Protein AF-A0A1H4D0Q1-F1 (afdb_monomer_lite)

Foldseek 3Di:
DQDPAAFLLVQFPQADPPDPQAGGPQDSDDDVCRRSNVDNQQDDDPRRVPDGGDGDPVCVVVLVVSQVVCVVVVHDRHDDDD

Radius of gyration: 12.27 Å; chains: 1; bounding box: 30×32×28 Å

Structure (mmCIF, N/CA/C/O backbone):
data_AF-A0A1H4D0Q1-F1
#
_entry.id   AF-A0A1H4D0Q1-F1
#
loop_
_atom_site.group_PDB
_atom_site.id
_atom_site.type_symbol
_atom_site.label_atom_id
_atom_site.label_alt_id
_atom_site.label_comp_id
_atom_site.label_asym_id
_atom_site.label_entity_id
_atom_site.label_seq_id
_atom_site.pdbx_PDB_ins_code
_atom_site.Cartn_x
_atom_site.Cartn_y
_atom_site.Cartn_z
_atom_site.occupancy
_atom_site.B_iso_or_equiv
_atom_site.auth_seq_id
_atom_site.auth_comp_id
_atom_site.auth_asym_id
_atom_site.auth_atom_id
_atom_site.pdbx_PDB_model_num
ATOM 1 N N . MET A 1 1 ? -17.834 4.762 5.746 1.00 46.03 1 MET A N 1
ATOM 2 C CA . MET A 1 1 ? -16.996 5.919 5.381 1.00 46.03 1 MET A CA 1
ATOM 3 C C . MET A 1 1 ? -15.828 5.356 4.607 1.00 46.03 1 MET A C 1
ATOM 5 O O . MET A 1 1 ? -14.951 4.771 5.224 1.00 46.03 1 MET A O 1
ATOM 9 N N . SER A 1 2 ? -15.905 5.405 3.279 1.00 51.38 2 SER A N 1
ATOM 10 C CA . SER A 1 2 ? -14.797 5.034 2.402 1.00 51.38 2 SER A CA 1
ATOM 11 C C . SER A 1 2 ? -13.635 5.982 2.674 1.00 51.38 2 SER A C 1
ATOM 13 O O . SER A 1 2 ? -13.819 7.199 2.747 1.00 51.38 2 SER A O 1
ATOM 1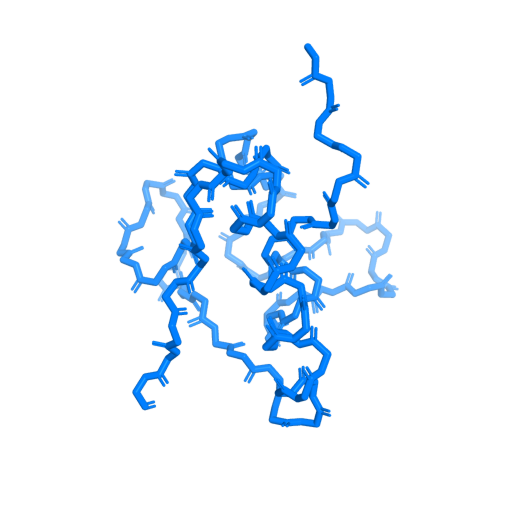5 N N . CYS A 1 3 ? -12.459 5.424 2.905 1.00 56.72 3 CYS A N 1
ATOM 16 C CA . CYS A 1 3 ? -11.239 6.187 3.096 1.00 56.72 3 CYS A CA 1
ATOM 17 C C . CYS A 1 3 ? -10.949 6.928 1.783 1.00 56.72 3 CYS A C 1
ATOM 19 O O . CYS A 1 3 ? -10.950 6.312 0.726 1.00 56.72 3 CYS A O 1
ATOM 21 N N . ILE A 1 4 ? -10.765 8.251 1.832 1.00 76.88 4 ILE A N 1
ATOM 22 C CA . ILE A 1 4 ? -10.450 9.063 0.637 1.00 76.88 4 ILE A CA 1
ATOM 23 C C . ILE A 1 4 ? -9.002 8.812 0.173 1.00 76.88 4 ILE A C 1
ATOM 25 O O . ILE A 1 4 ? -8.648 9.096 -0.965 1.00 76.88 4 ILE A O 1
ATOM 29 N N . LEU A 1 5 ? -8.163 8.278 1.063 1.00 86.31 5 LEU A N 1
ATOM 30 C CA . LEU A 1 5 ? -6.745 8.045 0.821 1.00 86.31 5 LEU A CA 1
ATOM 31 C C . LEU A 1 5 ? -6.500 6.683 0.163 1.00 86.31 5 LEU A C 1
ATOM 33 O O . LEU A 1 5 ? -7.208 5.729 0.496 1.00 86.31 5 LEU A O 1
ATOM 37 N N . PRO A 1 6 ? -5.480 6.579 -0.709 1.00 90.12 6 PRO A N 1
ATOM 38 C CA . PRO A 1 6 ? -5.157 5.331 -1.379 1.00 90.12 6 PRO A CA 1
ATOM 39 C C . PRO A 1 6 ? -4.826 4.218 -0.366 1.00 90.12 6 PRO A C 1
ATOM 41 O O . PRO A 1 6 ? -4.193 4.482 0.669 1.00 90.12 6 PRO A O 1
ATOM 44 N N . PRO A 1 7 ? -5.258 2.973 -0.638 1.00 92.75 7 PRO A N 1
ATOM 45 C CA . PRO A 1 7 ? -4.880 1.817 0.164 1.00 92.75 7 PRO A CA 1
ATOM 46 C C . PRO A 1 7 ? -3.386 1.520 0.026 1.00 92.75 7 PRO A C 1
ATOM 48 O O . PRO A 1 7 ? -2.751 1.897 -0.952 1.00 92.75 7 PRO A O 1
ATOM 51 N N . VAL A 1 8 ? -2.823 0.781 0.985 1.00 94.69 8 VAL A N 1
ATOM 52 C CA . VAL A 1 8 ? -1.394 0.416 0.971 1.00 94.69 8 VAL A CA 1
ATOM 53 C C . VAL A 1 8 ? -1.009 -0.397 -0.276 1.00 94.69 8 VAL A C 1
ATOM 55 O O . VAL A 1 8 ? 0.138 -0.361 -0.710 1.00 94.69 8 VAL A O 1
ATOM 58 N N . CYS A 1 9 ? -1.963 -1.131 -0.862 1.00 94.62 9 CYS A N 1
ATOM 59 C CA . CYS A 1 9 ? -1.697 -2.080 -1.936 1.00 94.62 9 CYS A CA 1
ATOM 60 C C . CYS A 1 9 ? -1.180 -1.420 -3.216 1.00 94.62 9 CYS A C 1
ATOM 62 O O . CYS A 1 9 ? -0.347 -2.036 -3.861 1.00 94.62 9 CYS A O 1
ATOM 64 N N . VAL A 1 10 ? -1.565 -0.178 -3.534 1.00 93.75 10 VAL A N 1
ATOM 65 C CA . VAL A 1 10 ? -1.089 0.500 -4.761 1.00 93.75 10 VAL A CA 1
ATOM 66 C C . VAL A 1 10 ? 0.423 0.748 -4.754 1.00 93.75 10 VAL A C 1
ATOM 68 O O . VAL A 1 10 ? 1.037 0.879 -5.798 1.00 93.75 10 VAL A O 1
ATOM 71 N N . PHE A 1 11 ? 1.046 0.742 -3.574 1.00 95.44 11 PHE A N 1
ATOM 72 C CA . PHE A 1 11 ? 2.492 0.909 -3.410 1.00 95.44 11 PHE A CA 1
ATOM 73 C C . PHE A 1 11 ? 3.241 -0.429 -3.333 1.00 95.44 11 PHE A C 1
ATOM 75 O O . PHE A 1 11 ? 4.442 -0.460 -3.063 1.00 95.44 11 PHE A O 1
ATOM 82 N N . CYS A 1 12 ? 2.540 -1.556 -3.477 1.00 96.00 12 CYS A N 1
ATOM 83 C CA . CYS A 1 12 ? 3.094 -2.886 -3.264 1.00 96.00 12 CYS A CA 1
ATOM 84 C C . CYS A 1 12 ? 3.639 -3.487 -4.565 1.00 96.00 12 CYS A C 1
ATOM 86 O O . CYS A 1 12 ? 2.931 -3.553 -5.562 1.00 96.00 12 CYS A O 1
ATOM 88 N N . GLN A 1 13 ? 4.834 -4.082 -4.523 1.00 95.62 13 GLN A N 1
ATOM 89 C CA . GLN A 1 13 ? 5.442 -4.826 -5.641 1.00 95.62 13 GLN A CA 1
ATOM 90 C C . GLN A 1 13 ? 4.592 -6.010 -6.139 1.00 95.62 13 GLN A C 1
ATOM 92 O O . GLN A 1 13 ? 4.843 -6.552 -7.212 1.00 95.62 13 GLN A O 1
ATOM 97 N N . HIS A 1 14 ? 3.626 -6.461 -5.336 1.00 95.38 14 HIS A N 1
ATOM 98 C CA . HIS A 1 14 ? 2.740 -7.585 -5.644 1.00 95.38 14 HIS A CA 1
ATOM 99 C C . HIS A 1 14 ? 1.365 -7.153 -6.170 1.00 95.38 14 HIS A C 1
ATOM 101 O O . HIS A 1 14 ? 0.510 -8.015 -6.397 1.00 95.38 14 HIS A O 1
ATOM 107 N N . PHE A 1 15 ? 1.129 -5.847 -6.298 1.00 94.75 15 PHE A N 1
ATOM 108 C CA . PHE A 1 15 ? -0.075 -5.294 -6.903 1.00 94.75 15 PHE A CA 1
ATOM 109 C C . PHE A 1 15 ? 0.023 -5.381 -8.425 1.00 94.75 15 PHE A C 1
ATOM 111 O O . PHE A 1 15 ? 1.100 -5.222 -8.997 1.00 94.75 15 PHE A O 1
ATOM 118 N N . LEU A 1 16 ? -1.091 -5.713 -9.067 1.00 91.25 16 LEU A N 1
ATOM 119 C CA . LEU A 1 16 ? -1.165 -5.982 -10.497 1.00 91.25 16 LEU A CA 1
ATOM 120 C C . LEU A 1 16 ? -2.119 -4.959 -11.122 1.00 91.25 16 LEU A C 1
ATOM 122 O O . LEU A 1 16 ? -3.298 -5.240 -11.301 1.00 91.25 16 LEU A O 1
ATOM 126 N N . GLU A 1 17 ? -1.615 -3.757 -11.411 1.00 78.75 17 GLU A N 1
ATOM 127 C CA . GLU A 1 17 ? -2.435 -2.644 -11.926 1.00 78.75 17 GLU A CA 1
ATOM 128 C C . GLU A 1 17 ? -3.089 -2.941 -13.283 1.00 78.75 17 GLU A C 1
ATOM 130 O O . GLU A 1 17 ? -4.190 -2.468 -13.557 1.00 78.75 17 GLU A O 1
ATOM 135 N N . ASP A 1 18 ? -2.431 -3.757 -14.108 1.00 82.06 18 ASP A N 1
ATOM 136 C CA . ASP A 1 18 ? -2.830 -4.026 -15.493 1.00 82.06 18 ASP A CA 1
ATOM 137 C C . ASP A 1 18 ? -3.520 -5.392 -15.695 1.00 82.06 18 ASP A C 1
ATOM 139 O O . ASP A 1 18 ? -3.748 -5.803 -16.836 1.00 82.06 18 ASP A O 1
ATOM 143 N N . ASP A 1 19 ? -3.838 -6.126 -14.623 1.00 82.12 19 ASP A N 1
ATOM 144 C CA . ASP A 1 19 ? -4.474 -7.447 -14.719 1.00 82.12 19 ASP A CA 1
ATOM 145 C C . ASP A 1 19 ? -5.992 -7.352 -14.441 1.00 82.12 19 ASP A C 1
ATOM 147 O O . ASP A 1 19 ? -6.403 -7.083 -13.309 1.00 82.12 19 ASP A O 1
ATOM 151 N N . PRO A 1 20 ? -6.854 -7.573 -15.456 1.00 77.56 20 PRO A N 1
ATOM 152 C CA . PRO A 1 20 ? -8.303 -7.434 -15.312 1.00 77.56 20 PRO A CA 1
ATOM 153 C C . PRO A 1 20 ? -8.954 -8.553 -14.488 1.00 77.56 20 PRO A C 1
ATOM 155 O O . PRO A 1 20 ? -10.095 -8.393 -14.054 1.00 77.56 20 PRO A O 1
ATOM 158 N N . ASP A 1 21 ? -8.266 -9.681 -14.295 1.00 81.44 21 ASP A N 1
ATOM 159 C CA . ASP A 1 21 ? -8.793 -10.852 -13.594 1.00 81.44 21 ASP A CA 1
ATOM 160 C C . ASP A 1 21 ? -8.280 -10.935 -12.148 1.00 81.44 21 ASP A C 1
ATOM 162 O O . ASP A 1 21 ? -8.826 -11.696 -11.338 1.00 81.44 21 ASP A O 1
ATOM 166 N N . ARG A 1 22 ? -7.220 -10.186 -11.804 1.00 82.81 22 ARG A N 1
ATOM 167 C CA . ARG A 1 22 ? -6.567 -10.284 -10.497 1.00 82.81 22 ARG A CA 1
ATOM 168 C C . ARG A 1 22 ? -5.768 -9.038 -10.114 1.00 82.81 22 ARG A C 1
ATOM 170 O O . ARG A 1 22 ? -4.714 -8.785 -10.665 1.00 82.81 22 ARG A O 1
ATOM 177 N N . GLU A 1 23 ? -6.152 -8.380 -9.025 1.00 87.25 23 GLU A N 1
ATOM 178 C CA . GLU A 1 23 ? -5.502 -7.137 -8.567 1.00 87.25 23 GLU A CA 1
ATOM 179 C C . GLU A 1 23 ? -4.210 -7.366 -7.749 1.00 87.25 23 GLU A C 1
ATOM 181 O O . GLU A 1 23 ? -3.433 -6.441 -7.513 1.00 87.25 23 GLU A O 1
ATOM 186 N N . CYS A 1 24 ? -3.963 -8.586 -7.251 1.00 94.06 24 CYS A N 1
ATOM 187 C CA . CYS A 1 24 ? -2.850 -8.860 -6.335 1.00 94.06 24 CYS A CA 1
ATOM 188 C C . CYS A 1 24 ? -2.345 -10.311 -6.385 1.00 94.06 24 CYS A C 1
ATOM 190 O O . CYS A 1 24 ? -3.118 -11.263 -6.481 1.00 94.06 24 CYS A O 1
ATOM 192 N N . GLN A 1 25 ? -1.038 -10.528 -6.205 1.00 95.25 25 GLN A N 1
ATOM 193 C CA . GLN A 1 25 ? -0.481 -11.883 -6.054 1.00 95.25 25 GLN A CA 1
ATOM 194 C C . GLN A 1 25 ? -0.863 -12.554 -4.722 1.00 95.25 25 GLN A C 1
ATOM 196 O O . GLN A 1 25 ? -0.961 -13.779 -4.662 1.00 95.25 25 GLN A O 1
ATOM 201 N N . ALA A 1 26 ? -1.117 -11.780 -3.665 1.00 95.88 26 ALA A N 1
ATOM 202 C CA . ALA A 1 26 ? -1.472 -12.321 -2.355 1.00 95.88 26 ALA A CA 1
ATOM 203 C C . ALA A 1 26 ? -2.915 -12.838 -2.312 1.00 95.88 26 ALA A C 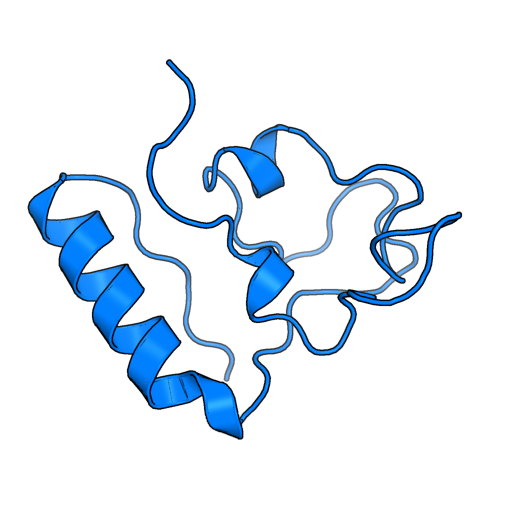1
ATOM 205 O O . ALA A 1 26 ? -3.164 -13.934 -1.818 1.00 95.88 26 ALA A O 1
ATOM 206 N N . PHE A 1 27 ? -3.857 -12.084 -2.880 1.00 93.25 27 PHE A N 1
ATOM 207 C CA . PHE A 1 27 ? -5.289 -12.357 -2.788 1.00 93.25 27 PHE A CA 1
ATOM 208 C C . PHE A 1 27 ? -5.955 -12.313 -4.160 1.00 93.25 27 PHE A C 1
ATOM 210 O O . PHE A 1 27 ? -5.542 -11.549 -5.024 1.00 93.25 27 PHE A O 1
ATOM 217 N N . VAL A 1 28 ? -7.009 -13.110 -4.345 1.00 89.06 28 VAL A N 1
ATOM 218 C CA . VAL A 1 28 ? -7.901 -12.966 -5.510 1.00 89.06 28 VAL A CA 1
ATOM 219 C C . VAL A 1 28 ? -8.727 -11.683 -5.381 1.00 89.06 28 VAL A C 1
ATOM 221 O O . VAL A 1 28 ? -8.841 -10.933 -6.337 1.00 89.06 28 VAL A O 1
ATOM 224 N N . GLU A 1 29 ? -9.238 -11.413 -4.177 1.00 89.94 29 GLU A N 1
ATOM 225 C CA . GLU A 1 29 ? -9.918 -10.173 -3.799 1.00 89.94 29 GLU A CA 1
ATOM 226 C C . GLU A 1 29 ? -9.241 -9.634 -2.533 1.00 89.94 29 GLU A C 1
ATOM 228 O O . GLU A 1 29 ? -9.129 -10.353 -1.533 1.00 89.94 29 GLU A O 1
ATOM 233 N N . ILE A 1 30 ? -8.742 -8.396 -2.573 1.00 92.62 30 ILE A N 1
ATOM 234 C CA . ILE A 1 30 ? -7.992 -7.823 -1.450 1.00 92.62 30 ILE A CA 1
ATOM 235 C C . ILE A 1 30 ? -8.948 -7.569 -0.268 1.00 92.62 30 ILE A C 1
ATOM 237 O O . ILE A 1 30 ? -9.956 -6.877 -0.426 1.00 92.62 30 ILE A O 1
ATOM 241 N N . PRO A 1 31 ? -8.639 -8.063 0.949 1.00 93.88 31 PRO A N 1
ATOM 242 C CA . PRO A 1 31 ? -9.478 -7.853 2.122 1.00 93.88 31 PRO A CA 1
ATOM 243 C C . PRO A 1 31 ? -9.801 -6.378 2.393 1.00 93.88 31 PRO A C 1
ATOM 245 O O . PRO A 1 31 ? -8.911 -5.526 2.430 1.00 93.88 31 PRO A O 1
ATOM 248 N N . ALA A 1 32 ? -11.064 -6.091 2.729 1.00 93.50 32 ALA A N 1
ATOM 249 C CA . ALA A 1 32 ? -11.531 -4.735 3.033 1.00 93.50 32 ALA A CA 1
ATOM 250 C C . ALA A 1 32 ? -10.726 -4.042 4.148 1.00 93.50 32 ALA A C 1
ATOM 252 O O . ALA A 1 32 ? -10.565 -2.831 4.133 1.00 93.50 32 ALA A O 1
ATOM 253 N N . ALA A 1 33 ? -10.169 -4.788 5.107 1.00 93.00 33 ALA A N 1
ATOM 254 C CA . ALA A 1 33 ? -9.310 -4.212 6.143 1.00 93.00 33 ALA A CA 1
ATOM 255 C C . ALA A 1 33 ? -8.011 -3.600 5.579 1.00 93.00 33 ALA A C 1
ATOM 257 O O . ALA A 1 33 ? -7.525 -2.606 6.118 1.00 93.00 33 ALA A O 1
ATOM 258 N N . ILE A 1 34 ? -7.463 -4.176 4.506 1.00 93.75 34 ILE A N 1
ATOM 259 C CA . ILE A 1 34 ? -6.285 -3.660 3.797 1.00 93.75 34 ILE A CA 1
ATOM 260 C C . ILE A 1 34 ? -6.706 -2.491 2.896 1.00 93.75 34 ILE A C 1
ATOM 262 O O . ILE A 1 34 ? -6.082 -1.431 2.941 1.00 93.75 34 ILE A O 1
ATOM 266 N N . MET A 1 35 ? -7.819 -2.638 2.168 1.00 92.44 35 MET A N 1
ATOM 267 C CA . MET A 1 35 ? -8.365 -1.583 1.297 1.00 92.44 35 MET A CA 1
ATOM 268 C C . MET A 1 35 ? -8.808 -0.327 2.068 1.00 92.44 35 MET A C 1
ATOM 270 O O . MET A 1 35 ? -8.605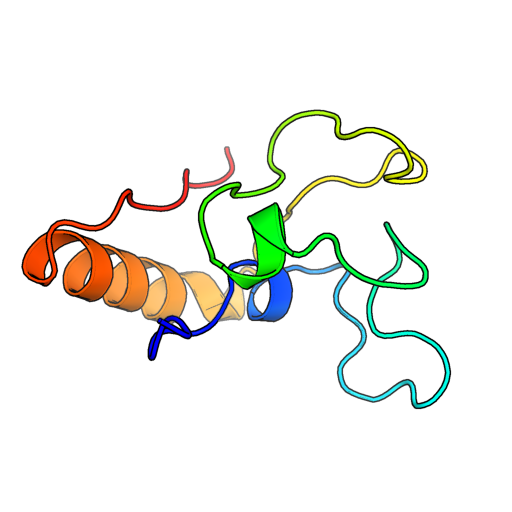 0.793 1.614 1.00 92.44 35 MET A O 1
ATOM 274 N N . ASP A 1 36 ? -9.333 -0.483 3.282 1.00 91.62 36 ASP A N 1
ATOM 275 C CA . ASP A 1 36 ? -9.670 0.627 4.183 1.00 91.62 36 ASP A CA 1
ATOM 276 C C . ASP A 1 36 ? -8.423 1.231 4.869 1.00 91.62 36 ASP A C 1
ATOM 278 O O . ASP A 1 36 ? -8.525 2.111 5.728 1.00 91.62 36 ASP A O 1
ATOM 282 N N . GLY A 1 37 ? -7.227 0.708 4.587 1.00 91.00 37 GLY A N 1
ATOM 283 C CA . GLY A 1 37 ? -5.986 1.121 5.233 1.00 91.00 37 GLY A CA 1
ATOM 284 C C . GLY A 1 37 ? -5.964 0.887 6.748 1.00 91.00 37 GLY A C 1
ATOM 285 O O . GLY A 1 37 ? -5.304 1.639 7.463 1.00 91.00 37 GLY A O 1
ATOM 286 N N . LYS A 1 38 ? -6.696 -0.111 7.259 1.00 91.31 38 LYS A N 1
ATOM 287 C CA . LYS A 1 38 ? -6.651 -0.547 8.672 1.00 91.31 38 LYS A CA 1
ATOM 288 C C . LYS A 1 38 ? -5.564 -1.598 8.918 1.00 91.31 38 LYS A C 1
ATOM 290 O O . LYS A 1 38 ? -5.224 -1.867 10.066 1.00 91.31 38 LYS A O 1
ATOM 295 N N . CYS A 1 39 ? -5.047 -2.195 7.848 1.00 93.12 39 CYS A N 1
ATOM 296 C CA . CYS A 1 39 ? -3.971 -3.173 7.839 1.00 93.12 39 CYS A CA 1
ATOM 297 C C . CYS A 1 39 ? -2.999 -2.813 6.710 1.00 93.12 39 CYS A C 1
ATOM 299 O O . CYS A 1 39 ? -3.428 -2.531 5.596 1.00 93.12 39 CYS A O 1
ATOM 301 N N . ASP A 1 40 ? -1.702 -2.817 7.004 1.00 94.50 40 ASP A N 1
ATOM 302 C CA . ASP A 1 40 ? -0.625 -2.507 6.055 1.00 94.50 40 ASP A CA 1
ATOM 303 C C . ASP A 1 40 ? 0.004 -3.760 5.419 1.00 94.50 40 ASP A C 1
ATOM 305 O O . ASP A 1 40 ? 0.946 -3.650 4.645 1.00 94.50 40 ASP A O 1
ATOM 309 N N . HIS A 1 41 ? -0.515 -4.949 5.750 1.00 95.44 41 HIS A N 1
ATOM 310 C CA . HIS A 1 41 ? -0.111 -6.259 5.220 1.00 95.44 41 HIS A CA 1
ATOM 311 C C . HIS A 1 41 ? 1.398 -6.572 5.307 1.00 95.44 41 HIS A C 1
ATOM 313 O O . HIS A 1 41 ? 1.909 -7.397 4.555 1.00 95.44 41 HIS A O 1
ATOM 319 N N . THR A 1 42 ? 2.138 -5.976 6.248 1.00 95.50 42 THR A N 1
ATOM 320 C CA . THR A 1 42 ? 3.554 -6.346 6.479 1.00 95.50 42 THR A CA 1
ATOM 321 C C . THR A 1 42 ? 3.703 -7.638 7.297 1.00 95.50 42 THR A C 1
ATOM 323 O O . THR A 1 42 ? 4.754 -8.281 7.291 1.00 95.50 42 THR A O 1
ATOM 326 N N . GLU A 1 43 ? 2.629 -8.068 7.961 1.00 94.38 43 GLU A N 1
ATOM 327 C CA . GLU A 1 43 ? 2.522 -9.331 8.697 1.00 94.38 43 GLU A CA 1
ATOM 328 C C . GLU A 1 43 ? 1.711 -10.374 7.913 1.00 94.38 43 GLU A C 1
ATOM 330 O O . GLU A 1 43 ? 0.8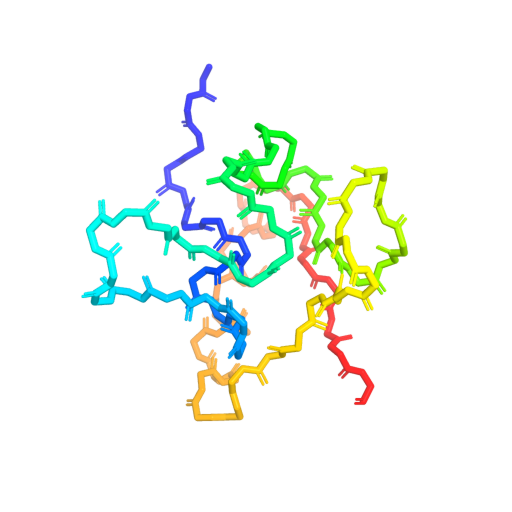85 -9.992 7.079 1.00 94.38 43 GLU A O 1
ATOM 335 N N . PRO A 1 44 ? 1.905 -11.684 8.187 1.00 95.38 44 PRO A N 1
ATOM 336 C CA . PRO A 1 44 ? 1.071 -12.733 7.609 1.00 95.38 44 PRO A CA 1
ATOM 337 C C . PRO A 1 44 ? -0.416 -12.458 7.823 1.00 95.38 44 PRO A C 1
ATOM 339 O O . PRO A 1 44 ? -0.847 -12.177 8.944 1.00 95.38 44 PRO A O 1
ATOM 342 N N . TYR A 1 45 ? -1.203 -12.608 6.765 1.00 95.44 45 TYR A N 1
ATOM 343 C CA . TYR A 1 45 ? -2.645 -12.404 6.794 1.00 95.44 45 TYR A CA 1
ATOM 344 C C . TYR A 1 45 ? -3.365 -13.650 6.256 1.00 95.44 45 TYR A C 1
ATOM 346 O O . TYR A 1 45 ? -2.900 -14.256 5.289 1.00 95.44 45 TYR A O 1
ATOM 354 N N . PRO A 1 46 ? -4.495 -14.081 6.851 1.00 95.19 46 PRO A N 1
ATOM 355 C CA . PRO A 1 46 ? -5.213 -15.262 6.380 1.00 95.19 46 PRO A CA 1
ATOM 356 C C . PRO A 1 46 ? -5.526 -15.206 4.879 1.00 95.19 46 PRO A C 1
ATOM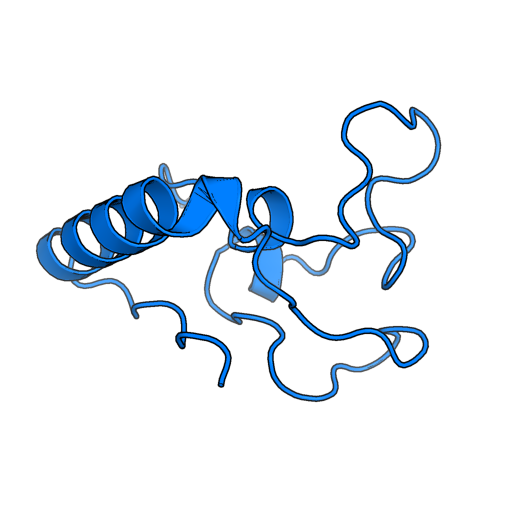 358 O O . PRO A 1 46 ? -6.246 -14.320 4.425 1.00 95.19 46 PRO A O 1
ATOM 361 N N . GLY A 1 47 ? -5.004 -16.176 4.124 1.00 92.94 47 GLY A N 1
ATOM 362 C CA . GLY A 1 47 ? -5.237 -16.296 2.682 1.00 92.94 47 GLY A CA 1
ATOM 363 C C . GLY A 1 47 ? -4.275 -15.509 1.785 1.00 92.94 47 GLY A C 1
ATOM 364 O O . GLY A 1 47 ? -4.507 -15.479 0.583 1.00 92.94 47 GLY A O 1
ATOM 365 N N . ASP A 1 48 ? -3.198 -14.926 2.323 1.00 95.50 48 ASP A N 1
ATOM 366 C CA . ASP A 1 48 ? -2.232 -14.095 1.578 1.00 95.50 48 ASP A CA 1
ATOM 367 C C . ASP A 1 48 ? -1.278 -14.855 0.637 1.00 95.50 48 ASP A C 1
ATOM 369 O O . ASP A 1 48 ? -0.357 -14.268 0.066 1.00 95.50 48 ASP A O 1
ATOM 373 N N . ASN A 1 49 ? -1.459 -16.170 0.493 1.00 94.69 49 ASN A N 1
ATOM 374 C CA . ASN A 1 49 ? -0.612 -17.054 -0.311 1.00 94.69 49 ASN A CA 1
ATOM 375 C C . ASN A 1 49 ? 0.900 -16.922 -0.018 1.00 94.69 49 ASN A C 1
ATOM 377 O O . ASN A 1 49 ? 1.730 -17.223 -0.874 1.00 94.69 49 ASN A O 1
ATOM 381 N N . GLY A 1 50 ? 1.270 -16.496 1.197 1.00 95.62 50 GLY A N 1
ATOM 382 C CA . GLY A 1 50 ? 2.659 -16.301 1.616 1.00 95.62 50 GLY A CA 1
ATOM 383 C C . GLY A 1 50 ? 3.291 -14.981 1.162 1.00 95.62 50 GLY A C 1
ATOM 384 O O . GLY A 1 50 ? 4.465 -14.746 1.461 1.00 95.62 50 GLY A O 1
ATOM 385 N N . TYR A 1 51 ? 2.542 -14.117 0.478 1.00 96.12 51 TYR A N 1
ATOM 386 C CA . TYR A 1 51 ? 2.983 -12.782 0.088 1.00 96.12 51 TYR A CA 1
ATOM 387 C C . TYR A 1 51 ? 2.649 -11.763 1.174 1.00 96.12 51 TYR A C 1
ATOM 389 O O . TYR A 1 51 ? 1.617 -11.840 1.834 1.00 96.12 51 TYR A O 1
ATOM 397 N N . ARG A 1 52 ? 3.532 -10.783 1.345 1.00 95.31 52 ARG A N 1
ATOM 398 C CA . ARG A 1 52 ? 3.378 -9.666 2.285 1.00 95.31 52 ARG A CA 1
ATOM 399 C C . ARG A 1 52 ? 3.719 -8.377 1.567 1.00 95.31 52 ARG A C 1
ATOM 401 O O . ARG A 1 52 ? 4.388 -8.415 0.533 1.00 95.31 52 ARG A O 1
ATOM 408 N N . PHE A 1 53 ? 3.297 -7.255 2.127 1.00 96.31 53 PHE A N 1
ATOM 409 C CA . PHE A 1 53 ? 3.612 -5.943 1.593 1.00 96.31 53 PHE A CA 1
ATOM 410 C C . PHE A 1 53 ? 5.121 -5.767 1.387 1.00 96.31 53 PHE A C 1
ATOM 412 O O . PHE A 1 53 ? 5.926 -6.001 2.291 1.00 96.31 53 PHE A O 1
ATOM 419 N N . ARG A 1 54 ? 5.483 -5.331 0.180 1.00 95.44 54 ARG A N 1
ATOM 420 C CA . ARG A 1 54 ? 6.819 -4.854 -0.174 1.00 95.44 54 ARG A CA 1
ATOM 421 C C . ARG A 1 54 ? 6.657 -3.585 -0.979 1.00 95.44 54 ARG A C 1
ATOM 423 O O . ARG A 1 54 ? 6.037 -3.628 -2.035 1.00 95.44 54 ARG A O 1
ATOM 430 N N . LEU A 1 55 ? 7.215 -2.489 -0.489 1.00 96.12 55 LEU A N 1
ATOM 431 C CA . LEU A 1 55 ? 7.143 -1.201 -1.166 1.00 96.12 55 LEU A CA 1
ATOM 432 C C . LEU A 1 55 ? 7.900 -1.245 -2.498 1.00 96.12 55 LEU A C 1
ATOM 434 O O . LEU A 1 55 ? 9.012 -1.776 -2.568 1.00 96.12 55 LEU A O 1
ATOM 438 N N . VAL A 1 56 ? 7.306 -0.690 -3.550 1.00 94.88 56 VAL A N 1
ATOM 439 C CA . VAL A 1 56 ? 8.013 -0.379 -4.798 1.00 94.88 56 VAL A CA 1
ATOM 440 C C . VAL A 1 56 ? 9.047 0.716 -4.488 1.00 94.88 56 VAL A C 1
ATOM 442 O O . VAL A 1 56 ? 8.647 1.779 -4.016 1.00 94.88 56 VAL A O 1
ATOM 445 N N . PRO A 1 57 ? 10.364 0.485 -4.668 1.00 93.94 57 PRO A N 1
ATOM 446 C CA . PRO A 1 57 ? 11.396 1.432 -4.234 1.00 93.94 57 PRO A CA 1
ATOM 447 C C . PRO A 1 57 ? 11.231 2.842 -4.808 1.00 93.94 57 PRO A C 1
ATOM 449 O O . PRO A 1 57 ? 11.495 3.825 -4.119 1.00 93.94 57 PRO A O 1
ATOM 452 N N . GLU A 1 58 ? 10.769 2.932 -6.051 1.00 95.38 58 GLU A N 1
ATOM 453 C CA . GLU A 1 58 ? 10.524 4.179 -6.771 1.00 95.38 58 GLU A CA 1
ATOM 454 C C . GLU A 1 58 ? 9.380 5.004 -6.156 1.00 95.38 58 GLU A C 1
ATOM 456 O O . GLU A 1 58 ? 9.363 6.223 -6.292 1.00 95.38 58 GLU A O 1
ATOM 461 N N . GLU A 1 59 ? 8.474 4.362 -5.415 1.00 95.56 59 GLU A N 1
ATOM 462 C CA . GLU A 1 59 ? 7.307 4.980 -4.777 1.00 95.56 59 GLU A CA 1
ATOM 463 C C . GLU A 1 59 ? 7.573 5.428 -3.326 1.00 95.56 59 GLU A C 1
ATOM 465 O O . GLU A 1 59 ? 6.657 5.852 -2.617 1.00 95.56 59 GLU A O 1
ATOM 470 N N . LEU A 1 60 ? 8.817 5.327 -2.835 1.00 95.50 60 LEU A N 1
ATOM 471 C CA . LEU A 1 60 ? 9.147 5.616 -1.435 1.00 95.50 60 LEU A CA 1
ATOM 472 C C . LEU A 1 60 ? 8.780 7.040 -1.009 1.00 95.50 60 LEU A C 1
ATOM 474 O O . LEU A 1 60 ? 8.213 7.224 0.068 1.00 95.50 60 LEU A O 1
ATOM 478 N N . GLU A 1 61 ? 9.091 8.041 -1.830 1.00 96.12 61 GLU A N 1
ATOM 479 C CA . GLU A 1 61 ? 8.792 9.440 -1.505 1.00 96.12 61 GLU A CA 1
ATOM 480 C C . GLU A 1 61 ? 7.277 9.663 -1.398 1.00 96.12 61 GLU A C 1
ATOM 482 O O . GLU A 1 61 ? 6.792 10.144 -0.373 1.00 96.12 61 GLU A O 1
ATOM 487 N N . THR A 1 62 ? 6.508 9.195 -2.383 1.00 95.69 62 THR A N 1
ATOM 488 C CA . THR A 1 62 ? 5.041 9.283 -2.385 1.00 95.69 62 THR A CA 1
ATOM 489 C C . THR A 1 62 ? 4.409 8.510 -1.222 1.00 95.69 62 THR A C 1
ATOM 491 O O . THR A 1 62 ? 3.450 8.977 -0.602 1.00 95.69 62 THR A O 1
ATOM 494 N N . PHE A 1 63 ? 4.964 7.353 -0.854 1.00 96.19 63 PHE A N 1
ATOM 495 C CA . PHE A 1 63 ? 4.516 6.587 0.309 1.00 96.19 63 PHE A CA 1
ATOM 496 C C . PHE A 1 63 ? 4.735 7.342 1.631 1.00 96.19 63 PHE A C 1
ATOM 498 O O . PHE A 1 63 ? 3.891 7.293 2.535 1.00 96.19 63 PHE A O 1
ATOM 505 N N . LEU A 1 64 ? 5.855 8.062 1.758 1.00 96.25 64 LEU A N 1
ATOM 506 C CA . LEU A 1 64 ? 6.136 8.905 2.920 1.00 96.25 64 LEU A CA 1
ATOM 507 C C . LEU A 1 64 ? 5.157 10.080 3.000 1.00 96.25 64 LEU A C 1
ATOM 509 O O . LEU A 1 64 ? 4.568 10.290 4.062 1.00 96.25 64 LEU A O 1
ATOM 513 N N . GLU A 1 65 ? 4.914 10.772 1.886 1.00 96.12 65 GLU A N 1
ATOM 514 C CA . GLU A 1 65 ? 3.926 11.856 1.798 1.00 96.12 65 GLU A CA 1
ATOM 515 C C . GLU A 1 65 ? 2.523 11.372 2.188 1.00 96.12 65 GLU A C 1
ATOM 517 O O . GLU A 1 65 ? 1.836 11.999 2.999 1.00 96.12 65 GLU A O 1
ATOM 522 N N . LEU A 1 66 ? 2.105 10.198 1.702 1.00 95.25 66 LEU A N 1
ATOM 523 C CA . LEU A 1 66 ? 0.835 9.594 2.100 1.00 95.25 66 LEU A CA 1
ATOM 524 C C . LEU A 1 66 ? 0.758 9.388 3.616 1.00 95.25 66 LEU A C 1
ATOM 526 O O . LEU A 1 66 ? -0.272 9.663 4.232 1.00 95.25 66 LEU A O 1
ATOM 530 N N . ASN A 1 67 ? 1.828 8.897 4.236 1.00 95.94 67 ASN A N 1
ATOM 531 C CA . ASN A 1 67 ? 1.875 8.707 5.680 1.00 95.94 67 ASN A CA 1
ATOM 532 C C . ASN A 1 67 ? 1.810 10.031 6.458 1.00 95.94 67 ASN A C 1
ATOM 534 O O . ASN A 1 67 ? 1.244 10.062 7.555 1.00 95.94 67 ASN A O 1
ATOM 538 N N . GLU A 1 68 ? 2.339 11.126 5.915 1.00 96.75 68 GLU A N 1
ATOM 539 C CA . GLU A 1 68 ? 2.164 12.465 6.487 1.00 96.75 68 GLU A CA 1
ATOM 540 C C . GLU A 1 68 ? 0.702 12.909 6.425 1.00 96.75 68 GLU A C 1
ATOM 542 O O . GLU A 1 68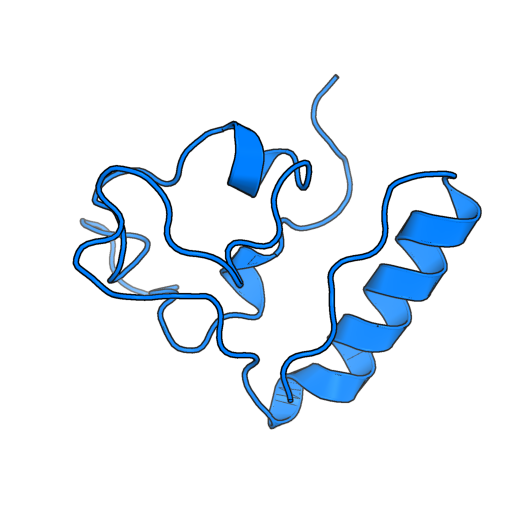 ? 0.136 13.286 7.455 1.00 96.75 68 GLU A O 1
ATOM 547 N N . VAL A 1 69 ? 0.053 12.748 5.269 1.00 95.06 69 VAL A N 1
ATOM 548 C CA . VAL A 1 69 ? -1.376 13.043 5.106 1.00 95.06 69 VAL A CA 1
ATOM 549 C C . VAL A 1 69 ? -2.205 12.192 6.070 1.00 95.06 69 VAL A C 1
ATOM 551 O O . VAL A 1 69 ? -3.003 12.717 6.844 1.00 95.06 69 VAL A O 1
ATOM 554 N N . ARG A 1 70 ? -1.988 10.872 6.128 1.00 94.19 70 ARG A N 1
ATOM 555 C CA . ARG A 1 70 ? -2.692 9.982 7.073 1.00 94.19 70 ARG A CA 1
ATOM 556 C C . ARG A 1 70 ? -2.572 10.485 8.512 1.00 94.19 70 ARG A C 1
ATOM 558 O O . ARG A 1 70 ? -3.573 10.518 9.226 1.00 94.19 70 ARG A O 1
ATOM 565 N N . ARG A 1 71 ? -1.384 10.939 8.920 1.00 95.00 71 ARG A N 1
ATOM 566 C CA . ARG A 1 71 ? -1.133 11.501 10.254 1.00 95.00 71 ARG A CA 1
ATOM 567 C C . ARG A 1 71 ? -1.906 12.795 10.501 1.00 95.00 71 ARG A C 1
ATOM 569 O O . ARG A 1 71 ? -2.491 12.938 11.574 1.00 95.00 71 ARG A O 1
ATOM 576 N N . GLU A 1 72 ? -1.948 13.706 9.531 1.00 95.75 72 GLU A N 1
ATOM 577 C CA . GLU A 1 72 ? -2.730 14.949 9.608 1.00 95.75 72 GLU A CA 1
ATOM 578 C C . GLU A 1 72 ? -4.223 14.657 9.817 1.00 95.75 72 GLU A C 1
ATOM 580 O O . GLU A 1 72 ? -4.872 15.235 10.693 1.00 95.75 72 GLU A O 1
ATOM 585 N N . PHE A 1 73 ? -4.741 13.659 9.100 1.00 92.38 73 PHE A N 1
ATOM 586 C CA . PHE A 1 73 ? -6.114 13.174 9.234 1.00 92.38 73 PHE A CA 1
ATOM 587 C C . PHE A 1 73 ? -6.339 12.255 10.451 1.00 92.38 73 PHE A C 1
ATOM 589 O O . PHE A 1 73 ? -7.440 11.729 10.625 1.00 92.38 73 PHE A O 1
ATOM 596 N N . LYS A 1 74 ? -5.337 12.079 11.327 1.00 93.38 74 LYS A N 1
ATOM 597 C CA . LYS A 1 74 ? -5.376 11.218 12.528 1.00 93.38 74 LYS A CA 1
ATOM 598 C C . LYS A 1 74 ? -5.686 9.745 12.228 1.00 93.38 74 LYS A C 1
ATOM 600 O O . LYS A 1 74 ? -6.272 9.043 13.052 1.00 93.38 74 LYS A O 1
ATOM 605 N N . LEU A 1 75 ? -5.287 9.278 11.052 1.00 91.00 75 LEU A N 1
ATOM 606 C CA . LEU A 1 75 ? -5.347 7.881 10.643 1.00 91.00 75 LEU A CA 1
ATOM 607 C C . LEU A 1 75 ? -4.031 7.167 10.999 1.00 91.00 75 LEU A C 1
ATOM 609 O O . LEU A 1 75 ? -2.974 7.804 11.022 1.00 91.00 75 LEU A O 1
ATOM 613 N N . PRO A 1 76 ? -4.056 5.844 11.248 1.00 91.31 76 PRO A N 1
ATOM 614 C CA . PRO A 1 76 ? -2.834 5.068 11.443 1.00 91.31 76 PRO A CA 1
ATOM 615 C C . PRO A 1 76 ? -1.933 5.153 10.208 1.00 91.31 76 PRO A C 1
ATOM 617 O O . PRO A 1 76 ? -2.401 4.922 9.092 1.00 91.31 76 PRO A O 1
ATOM 620 N N . THR A 1 77 ? -0.653 5.462 10.390 1.00 95.00 77 THR A N 1
ATOM 621 C CA . THR A 1 77 ? 0.342 5.402 9.311 1.00 95.00 77 THR A CA 1
ATOM 622 C C . THR A 1 77 ? 0.684 3.953 8.988 1.00 95.00 77 THR A C 1
ATOM 624 O O . THR A 1 77 ? 0.688 3.103 9.878 1.00 95.00 77 THR A O 1
ATOM 627 N N . PHE A 1 78 ? 1.003 3.674 7.731 1.00 95.44 78 PHE A N 1
ATOM 628 C CA . PHE A 1 78 ? 1.522 2.380 7.312 1.00 95.44 78 PHE A CA 1
ATOM 629 C C . PHE A 1 78 ? 2.976 2.215 7.757 1.00 95.44 78 PHE A C 1
ATOM 631 O O . PHE A 1 78 ? 3.746 3.181 7.731 1.00 95.44 78 PHE A O 1
ATOM 638 N N . ARG A 1 79 ? 3.356 1.003 8.176 1.00 94.56 79 ARG A N 1
ATOM 639 C CA . ARG A 1 79 ? 4.747 0.692 8.524 1.00 94.56 79 ARG A CA 1
ATOM 640 C C . ARG A 1 79 ? 5.639 0.798 7.288 1.00 94.56 79 ARG A C 1
ATOM 642 O O . ARG A 1 79 ? 5.264 0.347 6.208 1.00 94.56 79 ARG A O 1
ATOM 649 N N . LEU A 1 80 ? 6.824 1.377 7.467 1.00 85.62 80 LEU A N 1
ATOM 650 C CA . LEU A 1 80 ? 7.874 1.292 6.458 1.00 85.62 80 LEU A CA 1
ATOM 651 C C . LEU A 1 80 ? 8.407 -0.147 6.428 1.00 85.62 80 LEU A C 1
ATOM 653 O O . LEU A 1 80 ? 8.563 -0.738 7.500 1.00 85.62 80 LEU A O 1
ATOM 657 N N . PRO A 1 81 ? 8.647 -0.723 5.242 1.00 72.81 81 PRO A N 1
ATOM 658 C CA . PRO A 1 81 ? 9.352 -1.991 5.145 1.00 72.81 81 PRO A CA 1
ATOM 659 C C . PRO A 1 81 ? 10.829 -1.800 5.517 1.00 72.81 81 PRO A C 1
ATOM 661 O O . PRO A 1 81 ? 11.398 -0.743 5.238 1.00 72.81 81 PRO A O 1
ATOM 664 N N . ASP A 1 82 ? 11.404 -2.814 6.167 1.00 62.34 82 ASP A N 1
ATOM 665 C CA . ASP A 1 82 ? 12.834 -2.880 6.510 1.00 62.34 82 ASP A CA 1
ATOM 666 C C . ASP A 1 82 ? 13.742 -2.929 5.267 1.00 62.34 82 ASP A C 1
ATOM 668 O O . ASP A 1 82 ? 13.328 -3.529 4.242 1.00 62.34 82 ASP A O 1
#

Secondary structure (DSSP, 8-state):
---SSPPGGGGBTTB-TT-SS-SBSS-SS--HHHHTTS----S--TT-TT----B-GGGHHHHHHHHHHHHHTTPPPPPPP-

Organism: NCBI:txid525918

Sequence (82 aa):
MSCILPPVCVFCQHFLEDDPDRECQAFVEIPAAIMDGKCDHTEPYPGDNGYRFRLVPEELETFLELNEVRREFKLPTFRLPD

pLDDT: mean 90.59, std 9.73, range [46.03, 96.75]